Protein AF-A0A7S0BPP8-F1 (afdb_monomer_lite)

Secondary structure (DSSP, 8-state):
-EEEE-SS---TTPPP-TTS---TT--S--EEEEPTTSPPSSTT-PPPTTSPPEEEEE-SS-EEEEEEEPPPTT-EEEEEETTEEEEEE---EEEE-PPB-

Structure (mmCIF, N/CA/C/O backbone):
data_AF-A0A7S0BPP8-F1
#
_entry.id   AF-A0A7S0BPP8-F1
#
loop_
_atom_site.group_PDB
_atom_site.id
_atom_site.type_symbol
_atom_site.label_atom_id
_atom_site.label_alt_id
_atom_site.label_comp_id
_atom_site.label_asym_id
_atom_site.label_entity_id
_atom_site.label_seq_id
_atom_site.pdbx_PDB_ins_code
_atom_site.Cartn_x
_atom_site.Cartn_y
_atom_site.Cartn_z
_atom_site.occupancy
_atom_site.B_iso_or_equiv
_atom_site.auth_seq_id
_atom_site.auth_comp_id
_atom_site.auth_asym_id
_atom_site.auth_atom_id
_atom_site.pdbx_PDB_model_num
ATOM 1 N N . ILE A 1 1 ? 4.123 -6.165 -3.171 1.00 83.31 1 ILE A N 1
ATOM 2 C CA . ILE A 1 1 ? 5.390 -6.706 -3.728 1.00 83.31 1 ILE A CA 1
ATOM 3 C C . ILE A 1 1 ? 6.369 -5.552 -3.856 1.00 83.31 1 ILE A C 1
ATOM 5 O O . ILE A 1 1 ? 5.930 -4.461 -4.202 1.00 83.31 1 ILE A O 1
ATOM 9 N N . THR A 1 2 ? 7.652 -5.752 -3.557 1.00 85.12 2 THR A N 1
ATOM 10 C CA . THR A 1 2 ? 8.662 -4.696 -3.736 1.00 85.12 2 THR A CA 1
ATOM 11 C C . THR A 1 2 ? 9.489 -4.994 -4.979 1.00 85.12 2 THR A C 1
ATOM 13 O O . THR A 1 2 ? 10.104 -6.047 -5.068 1.00 85.12 2 THR A O 1
ATOM 16 N N . TYR A 1 3 ? 9.504 -4.085 -5.947 1.00 83.31 3 TYR A N 1
ATOM 17 C CA . TYR A 1 3 ? 10.200 -4.249 -7.218 1.00 83.31 3 TYR A CA 1
ATOM 18 C C . TYR A 1 3 ? 11.514 -3.466 -7.234 1.00 83.31 3 TYR A C 1
ATOM 20 O O . TYR A 1 3 ? 11.561 -2.294 -6.858 1.00 83.31 3 TYR A O 1
ATOM 28 N N . ALA A 1 4 ? 12.583 -4.103 -7.714 1.00 83.62 4 ALA A N 1
ATOM 29 C CA . ALA A 1 4 ? 13.886 -3.470 -7.923 1.00 83.62 4 ALA A CA 1
ATOM 30 C C . ALA A 1 4 ? 14.484 -3.894 -9.272 1.00 83.62 4 ALA A C 1
ATOM 32 O O . ALA A 1 4 ? 14.554 -5.089 -9.569 1.00 83.62 4 ALA A O 1
ATOM 33 N N . ARG A 1 5 ? 14.959 -2.942 -10.087 1.00 81.94 5 ARG A N 1
ATOM 34 C CA . ARG A 1 5 ? 15.550 -3.249 -11.401 1.00 81.94 5 ARG A CA 1
ATOM 35 C C . ARG A 1 5 ? 17.044 -3.550 -11.283 1.00 81.94 5 ARG A C 1
ATOM 37 O O . ARG A 1 5 ? 17.794 -2.832 -10.630 1.00 81.94 5 ARG A O 1
ATOM 44 N N . ARG A 1 6 ? 17.499 -4.635 -11.919 1.00 71.62 6 ARG A N 1
ATOM 45 C CA . ARG A 1 6 ? 18.910 -5.062 -11.880 1.00 71.62 6 ARG A CA 1
ATOM 46 C C . ARG A 1 6 ? 19.795 -4.225 -12.813 1.00 71.62 6 ARG A C 1
ATOM 48 O O . ARG A 1 6 ? 19.470 -4.006 -13.977 1.00 71.62 6 ARG A O 1
ATOM 55 N N . LYS A 1 7 ? 20.997 -3.875 -12.336 1.00 66.12 7 LYS A N 1
ATOM 56 C CA . LYS A 1 7 ? 22.018 -3.108 -13.082 1.00 66.12 7 LYS A CA 1
ATOM 57 C C . LYS A 1 7 ? 22.743 -3.898 -14.184 1.00 66.12 7 LYS A C 1
ATOM 59 O O . LYS A 1 7 ? 23.237 -3.305 -15.142 1.00 66.12 7 LYS A O 1
ATOM 64 N N . LYS A 1 8 ? 22.846 -5.228 -14.065 1.00 56.03 8 LYS A N 1
ATOM 65 C CA . LYS A 1 8 ? 23.528 -6.110 -15.034 1.00 56.03 8 LYS A CA 1
ATOM 66 C C . LYS A 1 8 ? 22.642 -7.295 -15.418 1.00 56.03 8 LYS A C 1
ATOM 68 O O . LYS A 1 8 ? 21.848 -7.762 -14.604 1.00 56.03 8 LYS A O 1
ATOM 73 N N . ARG A 1 9 ? 22.811 -7.789 -16.653 1.00 50.34 9 ARG A N 1
ATOM 74 C CA . ARG A 1 9 ? 22.205 -9.045 -17.127 1.00 50.34 9 ARG A CA 1
ATOM 75 C C . ARG A 1 9 ? 22.615 -10.165 -16.170 1.00 50.34 9 ARG A C 1
ATOM 77 O O . ARG A 1 9 ? 23.802 -10.297 -15.879 1.00 50.34 9 ARG A O 1
ATOM 84 N N . ALA A 1 10 ? 21.647 -10.931 -15.674 1.00 51.16 10 ALA A N 1
ATOM 85 C CA . ALA A 1 10 ? 21.933 -12.100 -14.858 1.00 51.16 10 ALA A CA 1
ATOM 86 C C . ALA A 1 10 ? 22.746 -13.093 -15.701 1.00 51.16 10 ALA A C 1
ATOM 88 O O . ALA A 1 10 ? 22.248 -13.631 -16.687 1.00 51.16 10 ALA A O 1
ATOM 89 N N . THR A 1 11 ? 24.012 -13.301 -15.355 1.00 41.09 11 THR A N 1
ATOM 90 C CA . THR A 1 11 ? 24.699 -14.543 -15.707 1.00 41.09 11 THR A CA 1
ATOM 91 C C . THR A 1 11 ? 24.089 -15.647 -14.850 1.00 41.09 11 THR A C 1
ATOM 93 O O . THR A 1 11 ? 23.791 -15.398 -13.682 1.00 41.09 11 THR A O 1
ATOM 96 N N . ALA A 1 12 ? 23.893 -16.835 -15.425 1.00 46.22 12 ALA A N 1
ATOM 97 C CA . ALA A 1 12 ? 23.156 -17.951 -14.823 1.00 46.22 12 ALA A CA 1
ATOM 98 C C . ALA A 1 12 ? 23.653 -18.411 -13.429 1.00 46.22 12 ALA A C 1
ATOM 100 O O . ALA A 1 12 ? 22.920 -19.124 -12.760 1.00 46.22 12 ALA A O 1
ATOM 101 N N . ASP A 1 13 ? 24.817 -17.936 -12.961 1.00 42.22 13 ASP A N 1
ATOM 102 C CA . ASP A 1 13 ? 25.449 -18.306 -11.682 1.00 42.22 13 ASP A CA 1
ATOM 103 C C . ASP A 1 13 ? 25.838 -17.101 -10.782 1.00 42.22 13 ASP A C 1
ATOM 105 O O . ASP A 1 13 ? 26.802 -17.160 -10.019 1.00 42.22 13 ASP A O 1
ATOM 109 N N . GLY A 1 14 ? 25.156 -15.952 -10.880 1.00 39.22 14 GLY A N 1
ATOM 110 C CA . GLY A 1 14 ? 25.445 -14.781 -10.026 1.00 39.22 14 GLY A CA 1
ATOM 111 C C . GLY A 1 14 ? 24.806 -14.867 -8.626 1.00 39.22 14 GLY A C 1
ATOM 112 O O . GLY A 1 14 ? 23.657 -15.298 -8.533 1.00 39.22 14 GLY A O 1
ATOM 113 N N . PRO A 1 15 ? 25.482 -14.430 -7.539 1.00 39.12 15 PRO A N 1
ATOM 114 C CA . PRO A 1 15 ? 24.979 -14.598 -6.175 1.00 39.12 15 PRO A CA 1
ATOM 115 C C . PRO A 1 15 ? 23.671 -13.823 -5.968 1.00 39.12 15 PRO A C 1
ATOM 117 O O . PRO A 1 15 ? 23.561 -12.658 -6.359 1.00 39.12 15 PRO A O 1
ATOM 120 N N . ASN A 1 16 ? 22.691 -14.470 -5.332 1.00 42.16 16 ASN A N 1
ATOM 121 C CA . ASN A 1 16 ? 21.471 -13.826 -4.848 1.00 42.16 16 ASN A CA 1
ATOM 122 C C . ASN A 1 16 ? 21.854 -12.689 -3.884 1.00 42.16 16 ASN A C 1
ATOM 124 O O . ASN A 1 16 ? 22.456 -12.965 -2.848 1.00 42.16 16 ASN A O 1
ATOM 128 N N . PRO A 1 17 ? 21.501 -11.421 -4.156 1.00 44.19 17 PRO A N 1
ATOM 129 C CA . PRO A 1 17 ? 21.789 -10.314 -3.251 1.00 44.19 17 PRO A CA 1
ATOM 130 C C . PRO A 1 17 ? 20.719 -10.213 -2.150 1.00 44.19 17 PRO A C 1
ATOM 132 O O . PRO A 1 17 ? 20.292 -9.116 -1.804 1.00 44.19 17 PRO A O 1
ATOM 135 N N . SER A 1 18 ? 20.269 -11.345 -1.598 1.00 49.00 18 SER A N 1
ATOM 136 C CA . SER A 1 18 ? 19.234 -11.382 -0.557 1.00 49.00 18 SER A CA 1
ATOM 137 C C . SER A 1 18 ? 19.710 -10.866 0.805 1.00 49.00 18 SER A C 1
ATOM 139 O O . SER A 1 18 ? 18.927 -10.882 1.746 1.00 49.00 18 SER A O 1
ATOM 141 N N . GLU A 1 19 ? 20.961 -10.409 0.943 1.00 43.06 19 GLU A N 1
ATOM 142 C CA . GLU A 1 19 ? 21.538 -10.164 2.272 1.00 43.06 19 GLU A CA 1
ATOM 143 C C . GLU A 1 19 ? 22.006 -8.737 2.586 1.00 43.06 19 GLU A C 1
ATOM 145 O O . GLU A 1 19 ? 22.187 -8.464 3.762 1.00 43.06 19 GLU A O 1
ATOM 150 N N . ASN A 1 20 ? 22.153 -7.786 1.650 1.00 39.50 20 ASN A N 1
ATOM 151 C CA . ASN A 1 20 ? 22.863 -6.530 1.995 1.00 39.50 20 ASN A CA 1
ATOM 152 C C . ASN A 1 20 ? 22.256 -5.204 1.510 1.00 39.50 20 ASN A C 1
ATOM 154 O O . ASN A 1 20 ? 22.971 -4.226 1.288 1.00 39.50 20 ASN A O 1
ATOM 158 N N . SER A 1 21 ? 20.933 -5.098 1.391 1.00 41.19 21 SER A N 1
ATOM 159 C CA . SER A 1 21 ? 20.281 -3.780 1.238 1.00 41.19 21 SER A CA 1
ATOM 160 C C . SER A 1 21 ? 18.952 -3.681 1.988 1.00 41.19 21 SER A C 1
ATOM 162 O O . SER A 1 21 ? 18.026 -3.010 1.543 1.00 41.19 21 SER A O 1
ATOM 164 N N . ALA A 1 22 ? 18.860 -4.331 3.150 1.00 38.72 22 ALA A N 1
ATOM 165 C CA . ALA A 1 22 ? 17.805 -4.059 4.118 1.00 38.72 22 ALA A CA 1
ATOM 166 C C . ALA A 1 22 ? 18.153 -2.769 4.880 1.00 38.72 22 ALA A C 1
ATOM 168 O O . ALA A 1 22 ? 18.707 -2.793 5.977 1.00 38.72 22 ALA A O 1
ATOM 169 N N . GLY A 1 23 ? 17.855 -1.619 4.268 1.00 37.12 23 GLY A N 1
ATOM 170 C CA . GLY A 1 23 ? 17.646 -0.398 5.039 1.00 37.12 23 GLY A CA 1
ATOM 171 C C . GLY A 1 23 ? 16.552 -0.671 6.074 1.00 37.12 23 GLY A C 1
ATOM 172 O O . GLY A 1 23 ? 15.533 -1.273 5.742 1.00 37.12 23 GLY A O 1
ATOM 173 N N . LEU A 1 24 ? 16.796 -0.271 7.320 1.00 33.94 24 LEU A N 1
ATOM 174 C CA . LEU A 1 24 ? 16.116 -0.685 8.557 1.00 33.94 24 LEU A CA 1
ATOM 175 C C . LEU A 1 24 ? 14.580 -0.509 8.654 1.00 33.94 24 LEU A C 1
ATOM 177 O O . LEU A 1 24 ? 14.047 -0.705 9.735 1.00 33.94 24 LEU A O 1
ATOM 181 N N . ASN A 1 25 ? 13.857 -0.182 7.581 1.00 40.78 25 ASN A N 1
ATOM 182 C CA . ASN A 1 25 ? 12.403 0.035 7.589 1.00 40.78 25 ASN A CA 1
ATOM 183 C C . ASN A 1 25 ? 11.677 -0.556 6.363 1.00 40.78 25 ASN A C 1
ATOM 185 O O . ASN A 1 25 ? 10.551 -0.160 6.073 1.00 40.78 25 ASN A O 1
ATOM 189 N N . ALA A 1 26 ? 12.298 -1.465 5.602 1.00 42.50 26 ALA A N 1
ATOM 190 C CA . ALA A 1 26 ? 11.588 -2.122 4.506 1.00 42.50 26 ALA A CA 1
ATOM 191 C C . ALA A 1 26 ? 10.566 -3.126 5.085 1.00 42.50 26 ALA A C 1
ATOM 193 O O . ALA A 1 26 ? 10.976 -4.006 5.851 1.00 42.50 26 ALA A O 1
ATOM 194 N N . PRO A 1 27 ? 9.262 -3.029 4.748 1.00 46.06 27 PRO A N 1
ATOM 195 C CA . PRO A 1 27 ? 8.286 -4.035 5.150 1.00 46.06 27 PRO A CA 1
ATOM 196 C C . PRO A 1 27 ? 8.774 -5.403 4.678 1.00 46.06 27 PRO A C 1
ATOM 198 O O . PRO A 1 27 ? 9.429 -5.503 3.638 1.00 46.06 27 PRO A O 1
ATOM 201 N N . LYS A 1 28 ? 8.465 -6.446 5.453 1.00 51.16 28 LYS A N 1
ATOM 202 C CA . LYS A 1 28 ? 8.850 -7.854 5.250 1.00 51.16 28 LYS A CA 1
ATOM 203 C C . LYS A 1 28 ? 8.184 -8.420 3.982 1.00 51.16 28 LYS A C 1
ATOM 205 O O . LYS A 1 28 ? 7.336 -9.299 4.041 1.00 51.16 28 LYS A O 1
ATOM 210 N N . THR A 1 29 ? 8.497 -7.824 2.843 1.00 58.78 29 THR A N 1
ATOM 211 C CA . THR A 1 29 ? 7.860 -8.008 1.546 1.00 58.78 29 THR A CA 1
ATOM 212 C C . THR A 1 29 ? 8.862 -8.634 0.603 1.00 58.78 29 THR A C 1
ATOM 214 O O . THR A 1 29 ? 10.021 -8.220 0.550 1.00 58.78 29 THR A O 1
ATOM 217 N N . ASP A 1 30 ? 8.403 -9.632 -0.146 1.00 72.44 30 ASP A N 1
ATOM 218 C CA . ASP A 1 30 ? 9.217 -10.295 -1.153 1.00 72.44 30 ASP A CA 1
ATOM 219 C C . ASP A 1 30 ? 9.708 -9.264 -2.177 1.00 72.44 30 ASP A C 1
ATOM 221 O O . ASP A 1 30 ? 8.917 -8.531 -2.789 1.00 72.44 30 ASP A O 1
ATOM 225 N N . ILE A 1 31 ? 11.034 -9.181 -2.318 1.00 80.69 31 ILE A N 1
ATOM 226 C CA . ILE A 1 31 ? 11.677 -8.324 -3.309 1.00 80.69 31 ILE A CA 1
ATOM 227 C C . ILE A 1 31 ? 11.717 -9.089 -4.631 1.00 80.69 31 ILE A C 1
ATOM 229 O O . ILE A 1 31 ? 12.464 -10.056 -4.788 1.00 80.69 31 ILE A O 1
ATOM 233 N N . MET A 1 32 ? 10.928 -8.634 -5.598 1.00 83.88 32 MET A N 1
ATOM 234 C CA . MET A 1 32 ? 10.961 -9.116 -6.968 1.00 83.88 32 MET A CA 1
ATOM 235 C C . MET A 1 32 ? 11.968 -8.298 -7.775 1.00 83.88 32 MET A C 1
ATOM 237 O O . MET A 1 32 ? 11.853 -7.082 -7.938 1.00 83.88 32 MET A O 1
ATOM 241 N N . HIS A 1 33 ? 12.984 -8.976 -8.299 1.00 82.88 33 HIS A N 1
ATOM 242 C CA . HIS A 1 33 ? 13.997 -8.329 -9.118 1.00 82.88 33 HIS A CA 1
ATOM 243 C C . HIS A 1 33 ? 13.635 -8.392 -10.600 1.00 82.88 33 HIS A C 1
ATOM 245 O O . HIS A 1 33 ? 13.623 -9.476 -11.179 1.00 82.88 33 HIS A O 1
ATOM 251 N N . LEU A 1 34 ? 13.435 -7.229 -11.216 1.00 83.25 34 LEU A N 1
ATOM 252 C CA . LEU A 1 34 ? 13.208 -7.106 -12.655 1.00 83.25 34 LEU A CA 1
ATOM 253 C C . LEU A 1 34 ? 14.540 -7.167 -13.407 1.00 83.25 34 LEU A C 1
ATOM 255 O O . LEU A 1 34 ? 15.543 -6.563 -12.990 1.00 83.25 34 LEU A O 1
ATOM 259 N N . ALA A 1 35 ? 14.571 -7.892 -14.524 1.00 83.31 35 ALA A N 1
ATOM 260 C CA . ALA A 1 35 ? 15.683 -7.821 -15.459 1.00 83.31 35 ALA A CA 1
ATOM 261 C C . ALA A 1 35 ? 15.747 -6.427 -16.099 1.00 83.31 35 ALA A C 1
ATOM 263 O O . ALA A 1 35 ? 14.789 -5.665 -16.067 1.00 83.31 35 ALA A O 1
ATOM 264 N N . LYS A 1 36 ? 16.890 -6.074 -16.699 1.00 77.62 36 LYS A N 1
ATOM 265 C CA . LYS A 1 36 ? 17.084 -4.744 -17.299 1.00 77.62 36 LYS A CA 1
ATOM 266 C C . LYS A 1 36 ? 16.031 -4.420 -18.365 1.00 77.62 36 LYS A C 1
ATOM 268 O O . LYS A 1 36 ? 15.590 -3.278 -18.416 1.00 77.62 36 LYS A O 1
ATOM 273 N N . ASP A 1 37 ? 15.642 -5.415 -19.156 1.00 80.31 37 ASP A N 1
ATOM 274 C CA . ASP A 1 37 ? 14.768 -5.252 -20.322 1.00 80.31 37 ASP A CA 1
ATOM 275 C C . ASP A 1 37 ? 13.302 -5.642 -20.029 1.00 80.31 37 ASP A C 1
ATOM 277 O O . ASP A 1 37 ? 12.474 -5.614 -20.936 1.00 80.31 37 ASP A O 1
ATOM 281 N N . ASP A 1 38 ? 12.969 -6.007 -18.781 1.00 83.56 38 ASP A N 1
ATOM 282 C CA . ASP A 1 38 ? 11.589 -6.336 -18.397 1.00 83.56 38 ASP A CA 1
ATOM 283 C C . ASP A 1 38 ? 10.710 -5.083 -18.405 1.00 83.56 38 ASP A C 1
ATOM 285 O O . ASP A 1 38 ? 11.179 -3.980 -18.100 1.00 83.56 38 ASP A O 1
ATOM 289 N N . ALA A 1 39 ? 9.421 -5.254 -18.696 1.00 85.81 39 ALA A N 1
ATOM 290 C CA . ALA A 1 39 ? 8.450 -4.171 -18.595 1.00 85.81 39 ALA A CA 1
ATOM 291 C C . ALA A 1 39 ? 8.447 -3.558 -17.176 1.00 85.81 39 ALA A C 1
ATOM 293 O O . AL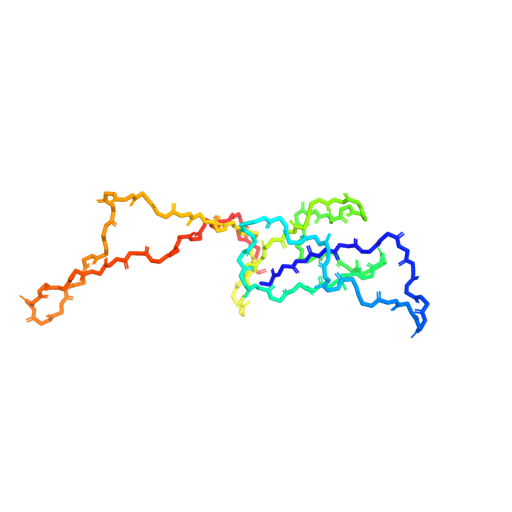A A 1 39 ? 8.723 -4.263 -16.198 1.00 85.81 39 ALA A O 1
ATOM 294 N N . PRO A 1 40 ? 8.184 -2.246 -17.044 1.00 87.44 40 PRO A N 1
ATOM 295 C CA . PRO A 1 40 ? 8.029 -1.632 -15.736 1.00 87.44 40 PRO A CA 1
ATOM 296 C C . PRO A 1 40 ? 6.809 -2.220 -15.013 1.00 87.44 40 PRO A C 1
ATOM 298 O O . PRO A 1 40 ? 5.854 -2.643 -15.665 1.00 87.44 40 PRO A O 1
ATOM 301 N N . PRO A 1 41 ? 6.816 -2.243 -13.671 1.00 86.00 41 PRO A N 1
ATOM 302 C CA . PRO A 1 41 ? 5.719 -2.820 -12.902 1.00 86.00 41 PRO A CA 1
ATOM 303 C C . PRO A 1 41 ? 4.488 -1.898 -12.827 1.00 86.00 41 PRO A C 1
ATOM 305 O O . PRO A 1 41 ? 3.444 -2.327 -12.355 1.00 86.00 41 PRO A O 1
ATOM 308 N N . LEU A 1 42 ? 4.617 -0.645 -13.275 1.00 87.94 42 LEU A N 1
ATOM 309 C CA . LEU A 1 42 ? 3.543 0.337 -13.434 1.00 87.94 42 LEU A CA 1
ATOM 310 C C . LEU A 1 42 ? 3.741 1.088 -14.757 1.00 87.94 42 LEU A C 1
ATOM 312 O O . LEU A 1 42 ? 4.871 1.277 -15.213 1.00 87.94 42 LEU A O 1
ATOM 316 N N . TYR A 1 43 ? 2.653 1.550 -15.364 1.00 83.31 43 TYR A N 1
ATOM 317 C CA . TYR A 1 43 ? 2.662 2.326 -16.603 1.00 83.31 43 TYR A CA 1
ATOM 318 C C . TYR A 1 43 ? 3.087 3.785 -16.395 1.00 83.31 43 TYR A C 1
ATOM 320 O O . TYR A 1 43 ? 3.569 4.417 -17.337 1.00 83.31 43 TYR A O 1
ATOM 328 N N . ALA A 1 44 ? 2.950 4.327 -15.180 1.00 74.94 44 ALA A N 1
ATOM 329 C CA . ALA A 1 44 ? 3.309 5.705 -14.845 1.00 74.94 44 ALA A CA 1
ATOM 330 C C . ALA A 1 44 ? 4.818 6.014 -14.927 1.00 74.94 44 ALA A C 1
ATOM 332 O O . ALA A 1 44 ? 5.207 7.182 -14.855 1.00 74.94 44 ALA A O 1
ATOM 333 N N . GLY A 1 45 ? 5.679 5.005 -15.090 1.00 72.56 45 GLY A N 1
ATOM 334 C CA . GLY A 1 45 ? 7.110 5.203 -15.304 1.00 72.56 45 GLY A CA 1
ATOM 335 C C . GLY A 1 45 ? 7.945 3.960 -15.014 1.00 72.56 45 GLY A C 1
ATOM 336 O O . GLY A 1 45 ? 7.508 3.044 -14.322 1.00 72.56 45 GLY A O 1
ATOM 337 N N . ASP A 1 46 ? 9.170 3.937 -15.542 1.00 74.44 46 ASP A N 1
ATOM 338 C CA . ASP A 1 46 ? 10.107 2.837 -15.310 1.00 74.44 46 ASP A CA 1
ATOM 339 C C . ASP A 1 46 ? 10.984 3.058 -14.070 1.00 74.44 46 ASP A C 1
ATOM 341 O O . ASP A 1 46 ? 11.313 4.183 -13.691 1.00 74.44 46 ASP A O 1
ATOM 345 N N . LEU A 1 47 ? 11.389 1.949 -13.457 1.00 77.44 47 LEU A N 1
ATOM 346 C CA . LEU A 1 47 ? 12.373 1.888 -12.389 1.00 77.44 47 LEU A CA 1
ATOM 347 C C . LEU A 1 47 ? 13.782 2.005 -12.976 1.00 77.44 47 LEU A C 1
ATOM 349 O O . LEU A 1 47 ? 14.183 1.133 -13.751 1.00 77.44 47 LEU A O 1
ATOM 353 N N . PRO A 1 48 ? 14.587 3.004 -12.577 1.00 72.62 48 PRO A N 1
ATOM 354 C CA . PRO A 1 48 ? 15.981 3.061 -12.987 1.00 72.62 48 PRO A CA 1
ATOM 355 C C . PRO A 1 48 ? 16.752 1.817 -12.489 1.00 72.62 48 PRO A C 1
ATOM 357 O O . PRO A 1 48 ? 16.483 1.337 -11.386 1.00 72.62 48 PRO A O 1
ATOM 360 N N . PRO A 1 49 ? 17.750 1.300 -13.233 1.00 67.31 49 PRO A N 1
ATOM 361 C CA . PRO A 1 49 ? 18.580 0.160 -12.805 1.00 67.31 49 PRO A CA 1
ATOM 362 C C . PRO A 1 49 ? 19.428 0.399 -11.540 1.00 67.31 49 PRO A C 1
ATOM 364 O O . PRO A 1 49 ? 20.029 -0.533 -11.006 1.00 67.31 49 PRO A O 1
ATOM 367 N N . ASP A 1 50 ? 19.546 1.651 -11.110 1.00 67.44 50 ASP A N 1
ATOM 368 C CA . ASP A 1 50 ? 20.160 2.132 -9.869 1.00 67.44 50 ASP A CA 1
ATOM 369 C C . ASP A 1 50 ? 19.162 2.910 -8.993 1.00 67.44 50 ASP A C 1
ATOM 371 O O . ASP A 1 50 ? 19.550 3.568 -8.029 1.00 67.44 50 ASP A O 1
ATOM 375 N N . GLY A 1 51 ? 17.877 2.836 -9.343 1.00 67.25 51 GLY A N 1
ATOM 376 C CA . GLY A 1 51 ? 16.805 3.550 -8.679 1.00 67.25 51 GLY A CA 1
ATOM 377 C C . GLY A 1 51 ? 16.419 2.924 -7.347 1.00 67.25 51 GLY A C 1
ATOM 378 O O . GLY A 1 51 ? 16.701 1.75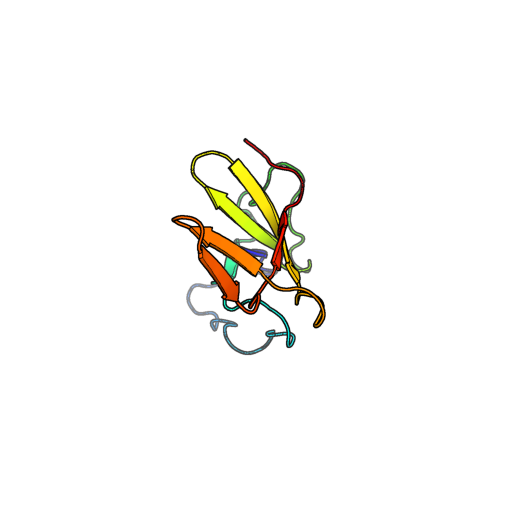8 -7.057 1.00 67.25 51 GLY A O 1
ATOM 379 N N . THR A 1 52 ? 15.734 3.721 -6.533 1.00 76.56 52 THR A N 1
ATOM 380 C CA . THR A 1 52 ? 15.117 3.246 -5.298 1.00 76.56 52 THR A CA 1
ATOM 381 C C . THR A 1 52 ? 14.072 2.174 -5.631 1.00 76.56 52 THR A C 1
ATOM 383 O O . THR A 1 52 ? 13.248 2.402 -6.520 1.00 76.56 52 THR A O 1
ATOM 386 N N . PRO A 1 53 ? 14.085 1.014 -4.947 1.00 83.44 53 PRO A N 1
ATOM 387 C CA . PRO A 1 53 ? 13.021 0.027 -5.074 1.00 83.44 53 PRO A CA 1
ATOM 388 C C . PRO A 1 53 ? 11.650 0.648 -4.805 1.00 83.44 53 PRO A C 1
ATOM 390 O O . PRO A 1 53 ? 11.524 1.533 -3.959 1.00 83.44 53 PRO A O 1
ATOM 393 N N . ILE A 1 54 ? 10.625 0.154 -5.492 1.00 85.75 54 ILE A N 1
ATOM 394 C CA . ILE A 1 54 ? 9.245 0.608 -5.311 1.00 85.75 54 ILE A CA 1
ATOM 395 C C . ILE A 1 54 ? 8.405 -0.519 -4.729 1.00 85.75 54 ILE A C 1
ATOM 397 O O . ILE A 1 54 ? 8.434 -1.646 -5.221 1.00 85.75 54 ILE A O 1
ATOM 401 N N . SER A 1 55 ? 7.641 -0.228 -3.684 1.00 89.62 55 SER A N 1
ATOM 402 C CA . SER A 1 55 ? 6.611 -1.144 -3.207 1.00 89.62 55 SER A CA 1
ATOM 403 C C . SER A 1 55 ? 5.321 -0.884 -3.973 1.00 89.62 55 SER A C 1
ATOM 405 O O . SER A 1 55 ? 4.949 0.262 -4.212 1.00 89.62 55 SER A O 1
ATOM 407 N N . ILE A 1 56 ? 4.666 -1.957 -4.402 1.00 89.94 56 ILE A N 1
ATOM 408 C CA . ILE A 1 56 ? 3.414 -1.922 -5.154 1.00 89.94 56 ILE A CA 1
ATOM 409 C C . ILE A 1 56 ? 2.398 -2.815 -4.451 1.00 89.94 56 ILE A C 1
ATOM 411 O O . ILE A 1 56 ? 2.700 -3.957 -4.075 1.00 89.94 56 ILE A O 1
ATOM 415 N N . VAL A 1 57 ? 1.190 -2.283 -4.283 1.00 90.94 57 VAL A N 1
ATOM 416 C CA . VAL A 1 57 ? -0.003 -3.072 -3.984 1.00 90.94 57 VAL A CA 1
ATOM 417 C C . VAL A 1 57 ? -0.643 -3.469 -5.309 1.00 90.94 57 VAL A C 1
ATOM 419 O O . VAL A 1 57 ? -0.847 -2.629 -6.181 1.00 90.94 57 VAL A O 1
ATOM 422 N N . GLU A 1 58 ? -0.918 -4.755 -5.471 1.00 90.12 58 GLU A N 1
ATOM 423 C CA . GLU A 1 58 ? -1.445 -5.322 -6.709 1.00 90.12 58 GLU A CA 1
ATOM 424 C C . GLU A 1 58 ? -2.628 -6.226 -6.376 1.00 90.12 58 GLU A C 1
ATOM 426 O O . GLU A 1 58 ? -2.594 -7.005 -5.420 1.00 90.12 58 GLU A O 1
ATOM 431 N N . SER A 1 59 ? -3.692 -6.091 -7.157 1.00 90.44 59 SER A N 1
ATOM 432 C CA . SER A 1 59 ? -4.892 -6.913 -7.089 1.00 90.44 59 SER A CA 1
ATOM 433 C C . SER A 1 59 ? -5.426 -7.154 -8.498 1.00 90.44 59 SER A C 1
ATOM 435 O O . SER A 1 59 ? -4.947 -6.574 -9.465 1.00 90.44 59 SER A O 1
ATOM 437 N N . THR A 1 60 ? -6.484 -7.953 -8.626 1.00 92.44 60 THR A N 1
ATOM 438 C CA . THR A 1 60 ? -7.173 -8.147 -9.912 1.00 92.44 60 THR A CA 1
ATOM 439 C C . THR A 1 60 ? -7.934 -6.909 -10.401 1.00 92.44 60 THR A C 1
ATOM 441 O O . THR A 1 60 ? -8.533 -6.966 -11.469 1.00 92.44 60 THR A O 1
ATOM 444 N N . LEU A 1 61 ? -8.009 -5.845 -9.594 1.00 94.56 61 LEU A N 1
ATOM 445 C CA . LEU A 1 61 ? -8.785 -4.635 -9.882 1.00 94.56 61 LEU A CA 1
ATOM 446 C C . LEU A 1 61 ? -7.919 -3.407 -10.168 1.00 94.56 61 LEU A C 1
ATOM 448 O O . LEU A 1 61 ? -8.419 -2.465 -10.771 1.00 94.56 61 LEU A O 1
ATOM 452 N N . TYR A 1 62 ? -6.697 -3.376 -9.635 1.00 93.88 62 TYR A N 1
ATOM 453 C CA . TYR A 1 62 ? -5.763 -2.266 -9.792 1.00 93.88 62 TYR A CA 1
ATOM 454 C C . TYR A 1 62 ? -4.361 -2.651 -9.309 1.00 93.88 62 TYR A C 1
ATOM 456 O O . TYR A 1 62 ? -4.199 -3.534 -8.454 1.00 93.88 62 TYR A O 1
ATOM 464 N N . ALA A 1 63 ? -3.377 -1.887 -9.773 1.00 93.25 63 ALA A N 1
ATOM 465 C CA . ALA A 1 63 ? -2.038 -1.786 -9.212 1.00 93.25 63 ALA A CA 1
ATOM 466 C C . ALA A 1 63 ? -1.761 -0.343 -8.763 1.00 93.25 63 ALA A C 1
ATOM 468 O O . ALA A 1 63 ? -2.273 0.612 -9.342 1.00 93.25 63 ALA A O 1
ATOM 469 N N . ALA A 1 64 ? -0.984 -0.153 -7.700 1.00 92.50 64 ALA A N 1
ATOM 470 C CA . ALA A 1 64 ? -0.603 1.184 -7.244 1.00 92.50 64 ALA A CA 1
ATOM 471 C C . ALA A 1 64 ? 0.728 1.160 -6.487 1.00 92.50 64 ALA A C 1
ATOM 473 O O . ALA A 1 64 ? 0.986 0.203 -5.747 1.00 92.50 64 ALA A O 1
ATOM 474 N N . PRO A 1 65 ? 1.555 2.216 -6.586 1.00 91.75 65 PRO A N 1
ATOM 475 C CA . PRO A 1 65 ? 2.712 2.349 -5.722 1.00 91.75 65 PRO A CA 1
ATOM 476 C C . PRO A 1 65 ? 2.238 2.567 -4.285 1.00 91.75 65 PRO A C 1
ATOM 478 O O . PRO A 1 65 ? 1.223 3.223 -4.040 1.00 91.75 65 PRO A O 1
ATOM 481 N N . CYS A 1 66 ? 2.965 2.020 -3.323 1.00 91.50 66 CYS A N 1
ATOM 482 C CA . CYS A 1 66 ? 2.632 2.149 -1.918 1.00 91.50 66 CYS A CA 1
ATOM 483 C C . CYS A 1 66 ? 3.871 2.361 -1.055 1.00 91.50 66 CYS A C 1
ATOM 485 O O . CYS A 1 66 ? 4.997 2.055 -1.448 1.00 91.50 66 CYS A O 1
ATOM 487 N N . GLN A 1 67 ? 3.650 2.903 0.138 1.00 89.81 67 GLN A N 1
ATOM 488 C CA . GLN A 1 67 ? 4.688 3.077 1.140 1.00 89.81 67 GLN A CA 1
ATOM 489 C C . GLN A 1 67 ? 4.137 2.741 2.521 1.00 89.81 67 GLN A C 1
ATOM 491 O O . GLN A 1 67 ? 3.101 3.265 2.932 1.00 89.81 67 GLN A O 1
ATOM 496 N N . SER A 1 68 ? 4.855 1.884 3.239 1.00 87.50 68 SER A N 1
ATOM 497 C CA . SER A 1 68 ? 4.574 1.588 4.639 1.00 87.50 68 SER A CA 1
ATOM 498 C C . SER A 1 68 ? 5.007 2.741 5.538 1.00 87.50 68 SER A C 1
ATOM 500 O O . SER A 1 68 ? 6.073 3.333 5.351 1.00 87.50 68 SER A O 1
ATOM 502 N N . ALA A 1 69 ? 4.186 3.032 6.537 1.00 87.88 69 ALA A N 1
ATOM 503 C CA . ALA A 1 69 ? 4.441 4.017 7.569 1.00 87.88 69 ALA A CA 1
ATOM 504 C C . ALA A 1 69 ? 4.024 3.463 8.934 1.00 87.88 69 ALA A C 1
ATOM 506 O O . ALA A 1 69 ? 3.038 2.732 9.064 1.00 87.88 69 ALA A O 1
ATOM 507 N N . SER A 1 70 ? 4.771 3.842 9.969 1.00 89.56 70 SER A N 1
ATOM 508 C CA . SER A 1 70 ? 4.357 3.583 11.344 1.00 89.56 70 SER A CA 1
ATOM 509 C C . SER A 1 70 ? 3.210 4.529 11.715 1.00 89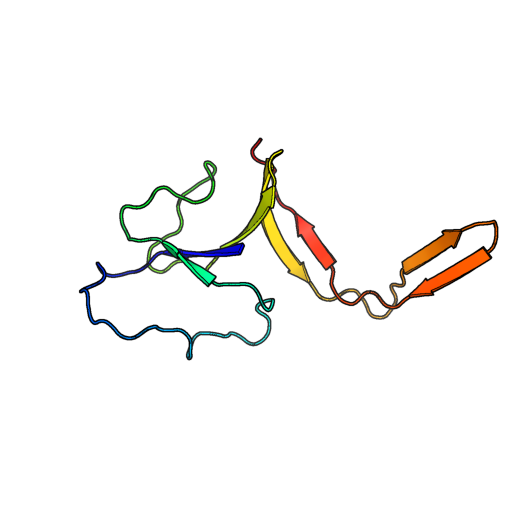.56 70 SER A C 1
ATOM 511 O O . SER A 1 70 ? 3.314 5.730 11.444 1.00 89.56 70 SER A O 1
ATOM 513 N N . PRO A 1 71 ? 2.130 4.025 12.332 1.00 92.12 71 PRO A N 1
ATOM 514 C CA . PRO A 1 71 ? 1.064 4.880 12.838 1.00 92.12 71 PRO A CA 1
ATOM 515 C C . PRO A 1 71 ? 1.576 5.785 13.962 1.00 92.12 71 PRO A C 1
ATOM 517 O O . PRO A 1 71 ? 2.562 5.473 14.638 1.00 92.12 71 PRO A O 1
ATOM 520 N N . ALA A 1 72 ? 0.899 6.913 14.180 1.00 93.94 72 ALA A N 1
ATOM 521 C CA . ALA A 1 72 ? 1.183 7.742 15.343 1.00 93.94 72 ALA A CA 1
ATOM 522 C C . ALA A 1 72 ? 0.829 6.973 16.626 1.00 93.94 72 ALA A C 1
ATOM 524 O O . ALA A 1 72 ? -0.171 6.263 16.680 1.00 93.94 72 ALA A O 1
ATOM 525 N N . SER A 1 73 ? 1.614 7.154 17.691 1.00 93.94 73 SER A N 1
ATOM 526 C CA . SER A 1 73 ? 1.386 6.479 18.982 1.00 93.94 73 SER A CA 1
ATOM 527 C C . SER A 1 73 ? 0.079 6.881 19.674 1.00 93.94 73 SER A C 1
ATOM 529 O O . SER A 1 73 ? -0.311 6.280 20.672 1.00 93.94 73 SER A O 1
ATOM 531 N N . THR A 1 74 ? -0.580 7.921 19.168 1.00 96.88 74 THR A N 1
ATOM 532 C CA . THR A 1 74 ? -1.882 8.409 19.624 1.00 96.88 74 THR A CA 1
ATOM 533 C C . THR A 1 74 ? -3.059 7.748 18.912 1.00 96.88 74 THR A C 1
ATOM 535 O O . THR A 1 74 ? -4.197 7.954 19.334 1.00 96.88 74 THR A O 1
ATOM 538 N N . ASP A 1 75 ? -2.808 6.984 17.848 1.00 96.19 75 ASP A N 1
ATOM 539 C CA . ASP A 1 75 ? -3.845 6.475 16.959 1.00 96.19 75 ASP A CA 1
ATOM 540 C C . ASP A 1 75 ? -4.182 5.020 17.296 1.00 96.19 75 ASP A C 1
ATOM 542 O O . ASP A 1 75 ? -3.308 4.164 17.434 1.00 96.19 75 ASP A O 1
ATOM 546 N N . PHE A 1 76 ? -5.478 4.728 17.395 1.00 97.12 76 PHE A N 1
ATOM 547 C CA . PHE A 1 76 ? -5.994 3.398 17.708 1.00 97.12 76 PHE A CA 1
ATOM 548 C C . PHE A 1 76 ? -7.135 3.030 16.764 1.00 97.12 76 PHE A C 1
ATOM 550 O O . PHE A 1 76 ? -7.932 3.881 16.362 1.00 97.12 76 PHE A O 1
ATOM 557 N N . LEU A 1 77 ? -7.261 1.739 16.455 1.00 97.44 77 LEU A N 1
ATOM 558 C CA . LEU A 1 77 ? -8.388 1.218 15.692 1.00 97.44 77 LEU A CA 1
ATOM 559 C C . LEU A 1 77 ? -9.543 0.888 16.640 1.00 97.44 77 LEU A C 1
ATOM 561 O O . LEU A 1 77 ? -9.438 -0.022 17.466 1.00 97.44 77 LEU A O 1
ATOM 565 N N . VAL A 1 78 ? -10.666 1.589 16.485 1.00 97.31 78 VAL A N 1
ATOM 566 C CA . VAL A 1 78 ? -11.915 1.284 17.193 1.00 97.31 78 VAL A CA 1
ATOM 567 C C . VAL A 1 78 ? -12.819 0.455 16.286 1.00 97.31 78 VAL A C 1
ATOM 569 O O . VAL A 1 78 ? -13.224 0.903 15.216 1.00 97.31 78 VAL A O 1
ATOM 572 N N . VAL A 1 79 ? -13.159 -0.754 16.725 1.00 97.75 79 VAL A N 1
ATOM 573 C CA . VAL A 1 79 ? -14.079 -1.657 16.030 1.00 97.75 79 VAL A CA 1
ATOM 574 C C . VAL A 1 79 ? -15.400 -1.687 16.786 1.00 97.75 79 VAL A C 1
ATOM 576 O O . VAL A 1 79 ? -15.426 -1.996 17.976 1.00 97.75 79 VAL A O 1
ATOM 579 N N . VAL A 1 80 ? -16.499 -1.397 16.089 1.00 97.69 80 VAL A N 1
ATOM 580 C CA . VAL A 1 80 ? -17.857 -1.497 16.639 1.00 97.69 80 VAL A CA 1
ATOM 581 C C . VAL A 1 80 ? -18.531 -2.734 16.067 1.00 97.69 80 VAL A C 1
ATOM 583 O O . VAL A 1 80 ? -18.677 -2.859 14.852 1.00 97.69 80 VAL A O 1
ATOM 586 N N . LYS A 1 81 ? -18.943 -3.653 16.939 1.00 97.62 81 LYS A N 1
ATOM 587 C CA . LYS A 1 81 ? -19.659 -4.871 16.553 1.00 97.62 81 LYS A CA 1
ATOM 588 C C . LYS A 1 81 ? -20.702 -5.202 17.612 1.00 97.62 81 LYS A C 1
ATOM 590 O O . LYS A 1 81 ? -20.379 -5.216 18.792 1.00 97.62 81 LYS A O 1
ATOM 595 N N . ASP A 1 82 ? -21.942 -5.450 17.193 1.00 97.12 82 ASP A N 1
ATOM 596 C CA . ASP A 1 82 ? -23.055 -5.818 18.083 1.00 97.12 82 ASP A CA 1
ATOM 597 C C . ASP A 1 82 ? -23.246 -4.832 19.262 1.00 97.12 82 ASP A C 1
ATOM 599 O O . ASP A 1 82 ? -23.447 -5.232 20.407 1.00 97.12 82 ASP A O 1
ATOM 603 N N . ASN A 1 83 ? -23.135 -3.523 18.989 1.00 96.50 83 ASN A N 1
ATOM 604 C CA . ASN A 1 83 ? -23.128 -2.426 19.977 1.00 96.50 83 ASN A CA 1
ATOM 605 C C . ASN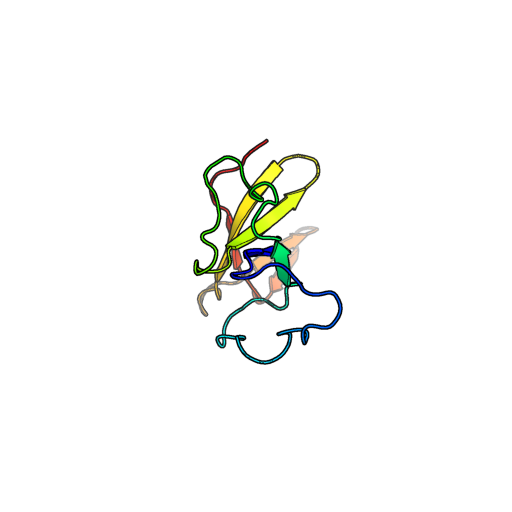 A 1 83 ? -22.012 -2.495 21.042 1.00 96.50 83 ASN A C 1
ATOM 607 O O . ASN A 1 83 ? -22.051 -1.756 22.027 1.00 96.50 83 ASN A O 1
ATOM 611 N N . GLN A 1 84 ? -21.002 -3.340 20.847 1.00 97.38 84 GLN A N 1
ATOM 612 C CA . GLN A 1 84 ? -19.794 -3.392 21.664 1.00 97.38 84 GLN A CA 1
ATOM 613 C C . GLN A 1 84 ? -18.632 -2.700 20.950 1.00 97.38 84 GLN A C 1
ATOM 615 O O . GLN A 1 84 ? -18.554 -2.689 19.720 1.00 97.38 84 GLN A O 1
ATOM 620 N N . TYR A 1 85 ? -17.725 -2.136 21.745 1.00 97.94 85 TYR A N 1
ATOM 621 C CA . TYR A 1 85 ? -16.537 -1.431 21.275 1.00 97.94 85 TYR A CA 1
ATOM 622 C C . TYR A 1 85 ? -15.293 -2.243 21.616 1.00 97.94 85 TYR A C 1
ATOM 624 O O . TYR A 1 85 ? -15.105 -2.653 22.761 1.00 97.94 85 TYR A O 1
ATOM 632 N N . TYR A 1 86 ? -14.426 -2.425 20.628 1.00 97.88 86 TYR A N 1
ATOM 633 C CA . TYR A 1 86 ? -13.118 -3.049 20.779 1.00 97.88 86 TYR A CA 1
ATOM 634 C C . TYR A 1 86 ? -12.055 -2.061 20.319 1.00 97.88 86 TYR A C 1
ATOM 636 O O . TYR A 1 86 ? -12.231 -1.394 19.301 1.00 97.88 86 TYR A O 1
ATOM 644 N N . VAL A 1 87 ? -10.952 -1.976 21.055 1.00 97.50 87 VAL A N 1
ATOM 645 C CA . VAL A 1 87 ? -9.821 -1.105 20.719 1.00 97.50 87 VAL A CA 1
ATOM 646 C C . VAL A 1 87 ? -8.617 -1.981 20.413 1.00 97.50 87 VAL A C 1
ATOM 648 O O . VAL A 1 87 ? -8.343 -2.932 21.147 1.00 97.50 87 VAL A O 1
ATOM 651 N N . ARG A 1 88 ? -7.923 -1.686 19.315 1.00 96.56 88 ARG A N 1
ATOM 652 C CA . ARG A 1 88 ? -6.704 -2.380 18.896 1.00 96.56 88 ARG A CA 1
ATOM 653 C C . ARG A 1 88 ? -5.607 -1.377 18.573 1.00 96.56 88 ARG A C 1
ATOM 655 O O . ARG A 1 88 ? -5.883 -0.301 18.042 1.00 96.56 88 ARG A O 1
ATOM 662 N N . GLU A 1 89 ? -4.374 -1.768 18.864 1.00 96.44 89 GLU A N 1
ATOM 663 C CA . GLU A 1 89 ? -3.195 -1.100 18.319 1.00 96.44 89 GLU A CA 1
ATOM 664 C C . GLU A 1 89 ? -3.156 -1.290 16.798 1.00 96.44 89 GLU A C 1
ATOM 666 O O . GLU A 1 89 ? -3.643 -2.295 16.264 1.00 96.44 89 GLU A O 1
ATOM 671 N N . ILE A 1 90 ? -2.635 -0.281 16.105 1.00 95.75 90 ILE A N 1
ATOM 672 C CA . ILE A 1 90 ? -2.405 -0.325 14.665 1.00 95.75 90 ILE A CA 1
ATOM 673 C C . ILE A 1 90 ? -0.949 -0.751 14.481 1.00 95.75 90 ILE A C 1
ATOM 675 O O . ILE A 1 90 ? -0.046 -0.056 14.93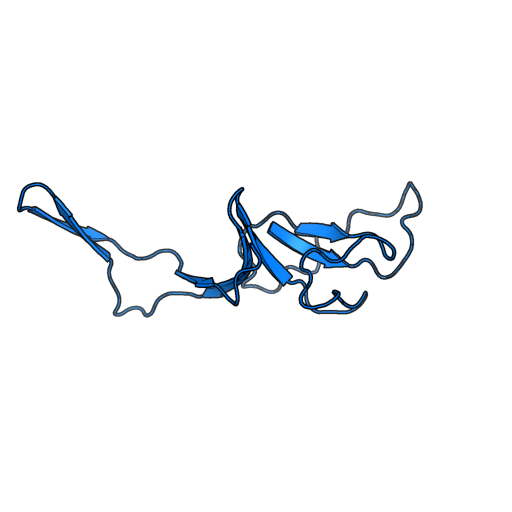5 1.00 95.75 90 ILE A O 1
ATOM 679 N N . ASP A 1 91 ? -0.723 -1.889 13.830 1.00 90.25 91 ASP A N 1
ATOM 680 C CA . ASP A 1 91 ? 0.635 -2.403 13.623 1.00 90.25 91 ASP A CA 1
ATOM 681 C C . ASP A 1 91 ? 1.355 -1.638 12.497 1.00 90.25 91 ASP A C 1
ATOM 683 O O . ASP A 1 91 ? 2.533 -1.299 12.599 1.00 90.25 91 ASP A O 1
ATOM 687 N N . GLU A 1 92 ? 0.632 -1.344 11.413 1.00 89.69 92 GLU A N 1
ATOM 688 C CA . GLU A 1 92 ? 1.177 -0.742 10.197 1.00 89.69 92 GLU A CA 1
ATOM 689 C C . GLU A 1 92 ? 0.090 0.031 9.440 1.00 89.69 92 GLU A C 1
ATOM 691 O O . GLU A 1 92 ? -1.071 -0.385 9.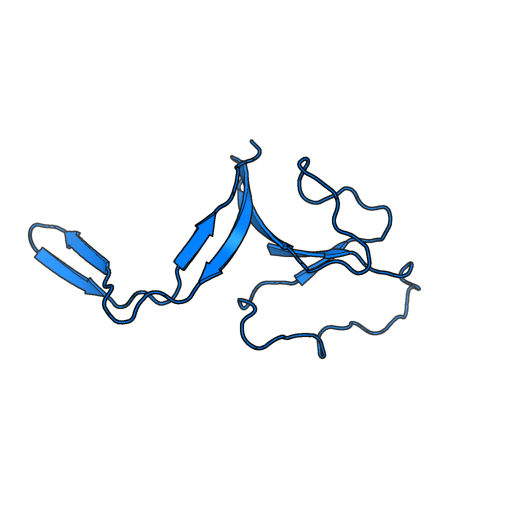389 1.00 89.69 92 GLU A O 1
ATOM 696 N N . VAL A 1 93 ? 0.474 1.149 8.821 1.00 92.25 93 VAL A N 1
ATOM 697 C CA . VAL A 1 93 ? -0.361 1.896 7.875 1.00 92.25 93 VAL A CA 1
ATOM 698 C C . VAL A 1 93 ? 0.335 1.908 6.522 1.00 92.25 93 VAL A C 1
ATOM 700 O O . VAL A 1 93 ? 1.539 2.133 6.434 1.00 92.25 93 VAL A O 1
ATOM 703 N N . VAL A 1 94 ? -0.423 1.696 5.448 1.00 91.88 94 VAL A N 1
ATOM 704 C CA . VAL A 1 94 ? 0.104 1.726 4.081 1.00 91.88 94 VAL A CA 1
ATOM 705 C C . VAL A 1 94 ? -0.527 2.890 3.329 1.00 91.88 94 VAL A C 1
ATOM 707 O O . VAL A 1 94 ? -1.740 2.926 3.127 1.00 91.88 94 VAL A O 1
ATOM 710 N N . ALA A 1 95 ? 0.300 3.840 2.898 1.00 92.44 95 ALA A N 1
ATOM 711 C CA . ALA A 1 95 ? -0.114 4.905 1.996 1.00 92.44 95 ALA A CA 1
ATOM 712 C C . ALA A 1 95 ? -0.160 4.362 0.562 1.00 92.44 95 ALA A C 1
ATOM 714 O O . ALA A 1 95 ? 0.837 3.829 0.072 1.00 92.44 95 ALA A O 1
ATOM 715 N N . ILE A 1 96 ? -1.309 4.495 -0.104 1.00 92.31 96 ILE A N 1
ATOM 716 C CA . ILE A 1 96 ? -1.517 4.059 -1.491 1.00 92.31 96 ILE A CA 1
ATOM 717 C C . ILE A 1 96 ? -1.474 5.291 -2.399 1.00 92.31 96 ILE A C 1
ATOM 719 O O . ILE A 1 96 ? -2.159 6.280 -2.141 1.00 92.31 96 ILE A O 1
ATOM 723 N N . GLY A 1 97 ? -0.642 5.233 -3.437 1.00 92.25 97 GLY A N 1
ATOM 724 C CA . GLY A 1 97 ? -0.531 6.268 -4.459 1.00 92.25 97 GLY A CA 1
ATOM 725 C C . GLY A 1 97 ? -1.634 6.185 -5.516 1.00 92.25 97 GLY A C 1
ATOM 726 O O . GLY A 1 97 ? -2.708 5.630 -5.289 1.00 92.25 97 GLY A O 1
ATOM 727 N N . ALA A 1 98 ? -1.368 6.753 -6.694 1.00 93.44 98 ALA A N 1
ATOM 728 C CA . ALA A 1 98 ? -2.314 6.710 -7.805 1.00 93.44 98 ALA A CA 1
ATOM 729 C C . ALA A 1 98 ? -2.541 5.268 -8.285 1.00 93.44 98 ALA A C 1
ATOM 731 O O . ALA A 1 98 ? -1.586 4.531 -8.523 1.00 93.44 98 ALA A O 1
ATOM 732 N N . THR A 1 99 ? -3.808 4.883 -8.424 1.00 94.50 99 THR A N 1
ATOM 733 C CA . THR A 1 99 ? -4.214 3.562 -8.909 1.00 94.50 99 THR A CA 1
ATOM 734 C C . THR A 1 99 ? -4.186 3.503 -10.430 1.00 94.50 99 THR A C 1
ATOM 736 O O . THR A 1 99 ? -4.780 4.355 -11.093 1.00 94.50 99 THR A O 1
ATOM 739 N N . GLU A 1 100 ? -3.570 2.459 -10.964 1.00 92.88 100 GLU A N 1
ATOM 740 C CA . GLU A 1 100 ? -3.652 2.042 -12.358 1.00 92.88 100 GLU A CA 1
ATOM 741 C C . GLU A 1 100 ? -4.623 0.851 -12.447 1.00 92.88 100 GLU A C 1
ATOM 743 O O . GLU A 1 100 ? -4.391 -0.146 -11.760 1.00 92.88 100 GLU A O 1
ATOM 748 N N . PRO A 1 101 ? -5.738 0.968 -13.191 1.00 91.94 101 PRO A N 1
ATOM 749 C CA . PRO A 1 101 ? -6.753 -0.081 -13.299 1.00 91.94 101 PRO A CA 1
ATOM 750 C C . PRO A 1 101 ? -6.326 -1.251 -14.193 1.00 91.94 101 PRO A C 1
ATOM 752 O O . PRO A 1 101 ? -5.596 -1.010 -15.182 1.00 91.94 101 PRO A O 1
#

pLDDT: mean 78.29, std 19.69, range [33.94, 97.94]

InterPro domains:
  IPR022591 Transcription initiation factor TFIID subunit 1, histone acetyltransferase domain [PF12157] (3-101)

Sequence (101 aa):
ITYARRKKRATADGPNPSENSAGLNAPKTDIMHLAKDDAPPLYAGDLPPDGTPISIVESTLYAAPCQSASPASTDFLVVVKDNQYYVREIDEVVAIGATEP

Foldseek 3Di:
DKEAEAPDADDPDDDDPPDPPPPPDDPPDDYDYDYNPDDAPDPVDHADNPHDIWDWDDDPVWIWTKDKDDDDPPDWDWDADPNDIDIHDDGIDMDTDDIDD

Radius of gyration: 17.85 Å; chains: 1; bounding box: 49×27×42 Å

Organism: NCBI:txid101924